Protein AF-A0A2S1KUB0-F1 (afdb_monomer_lite)

Structure (mmCIF, N/CA/C/O backbone):
data_AF-A0A2S1KUB0-F1
#
_entry.id   AF-A0A2S1KUB0-F1
#
loop_
_atom_site.group_PDB
_atom_site.id
_atom_site.type_symbol
_atom_site.label_atom_id
_atom_site.label_alt_id
_atom_site.label_comp_id
_atom_site.label_asym_id
_atom_site.label_entity_id
_atom_site.label_seq_id
_atom_site.pdbx_PDB_ins_code
_atom_site.Cartn_x
_atom_site.Cartn_y
_atom_site.Cartn_z
_atom_site.occupancy
_atom_site.B_iso_or_equiv
_atom_site.auth_seq_id
_atom_site.auth_comp_id
_atom_site.auth_asym_id
_atom_site.auth_atom_id
_atom_site.pdbx_PDB_model_num
ATOM 1 N N . MET A 1 1 ? -31.390 5.136 30.525 1.00 35.47 1 MET A N 1
ATOM 2 C CA . MET A 1 1 ? -30.114 4.472 30.186 1.00 35.47 1 MET A CA 1
ATOM 3 C C . MET A 1 1 ? -29.808 4.815 28.738 1.00 35.47 1 MET A C 1
ATOM 5 O O . MET A 1 1 ? -30.499 4.327 27.856 1.00 35.47 1 MET A O 1
ATOM 9 N N . ASN A 1 2 ? -28.886 5.749 28.501 1.00 28.28 2 ASN A N 1
ATOM 10 C CA . ASN A 1 2 ? -28.534 6.190 27.151 1.00 28.28 2 ASN A CA 1
ATOM 11 C C . ASN A 1 2 ? -27.500 5.224 26.575 1.00 28.28 2 ASN A C 1
ATOM 13 O O . ASN A 1 2 ? -26.347 5.232 26.994 1.00 28.28 2 ASN A O 1
ATOM 17 N N . VAL A 1 3 ? -27.923 4.382 25.636 1.00 35.56 3 VAL A N 1
ATOM 18 C CA . VAL A 1 3 ? -27.016 3.568 24.825 1.00 35.56 3 VAL A CA 1
ATOM 19 C C . VAL A 1 3 ? -26.633 4.373 23.585 1.00 35.56 3 VAL A C 1
ATOM 21 O O . VAL A 1 3 ? -27.366 4.427 22.602 1.00 35.56 3 VAL A O 1
ATOM 24 N N . GLN A 1 4 ? -25.490 5.054 23.649 1.00 37.59 4 GLN A N 1
ATOM 25 C CA . GLN A 1 4 ? -24.856 5.631 22.465 1.00 37.59 4 GLN A CA 1
ATOM 26 C C . GLN A 1 4 ? -24.210 4.481 21.687 1.00 37.59 4 GLN A C 1
ATOM 28 O O . GLN A 1 4 ? -23.116 4.028 22.017 1.00 37.59 4 GLN A O 1
ATOM 33 N N . ASN A 1 5 ? -24.897 3.978 20.662 1.00 37.19 5 ASN A N 1
ATOM 34 C CA . ASN A 1 5 ? -24.285 3.092 19.678 1.00 37.19 5 ASN A CA 1
ATOM 35 C C . ASN A 1 5 ? -23.343 3.924 18.800 1.00 37.19 5 ASN A C 1
ATOM 37 O O . ASN A 1 5 ? -23.714 4.356 17.710 1.00 37.19 5 ASN A O 1
ATOM 41 N N . ALA A 1 6 ? -22.117 4.150 19.269 1.00 37.59 6 ALA A N 1
ATOM 42 C CA . ALA A 1 6 ? -21.045 4.632 18.415 1.00 37.59 6 ALA A CA 1
ATOM 43 C C . ALA A 1 6 ? -20.702 3.512 17.421 1.00 37.59 6 ALA A C 1
ATOM 45 O O . ALA A 1 6 ? -19.893 2.628 17.700 1.00 37.59 6 ALA A O 1
ATOM 46 N N . ARG A 1 7 ? -21.356 3.509 16.254 1.00 46.12 7 ARG A N 1
ATOM 47 C CA . ARG A 1 7 ? -20.936 2.705 15.102 1.00 46.12 7 ARG A CA 1
ATOM 48 C C . ARG A 1 7 ? -19.579 3.240 14.633 1.00 46.12 7 ARG A C 1
ATOM 50 O O . ARG A 1 7 ? -19.518 4.056 13.716 1.00 46.12 7 ARG A O 1
ATOM 57 N N . ARG A 1 8 ? -18.487 2.813 15.278 1.00 47.09 8 ARG A N 1
ATOM 58 C CA . ARG A 1 8 ? -17.132 2.997 14.743 1.00 47.09 8 ARG A CA 1
ATOM 59 C C . ARG A 1 8 ? -17.132 2.284 13.392 1.00 47.09 8 ARG A C 1
ATOM 61 O O . ARG A 1 8 ? -17.347 1.074 13.342 1.00 47.09 8 ARG A O 1
ATOM 68 N N . HIS A 1 9 ? -17.046 3.050 12.307 1.00 48.62 9 HIS A N 1
ATOM 69 C CA . HIS A 1 9 ? -17.036 2.518 10.951 1.00 48.62 9 HIS A CA 1
ATOM 70 C C . HIS A 1 9 ? -15.951 1.444 10.880 1.00 48.62 9 HIS A C 1
ATOM 72 O O . HIS A 1 9 ? -14.787 1.724 11.152 1.00 48.62 9 HIS A O 1
ATOM 78 N N . ARG A 1 10 ? -16.331 0.200 10.580 1.00 58.12 10 ARG A N 1
ATOM 79 C CA . ARG A 1 10 ? -15.375 -0.881 10.330 1.00 58.12 10 ARG A CA 1
ATOM 80 C C . ARG A 1 10 ? -14.766 -0.623 8.949 1.00 58.12 10 ARG A C 1
ATOM 82 O O . ARG A 1 10 ? -15.203 -1.202 7.961 1.00 58.12 10 ARG A O 1
ATOM 89 N N . GLN A 1 11 ? -13.847 0.333 8.876 1.00 71.25 11 GLN A N 1
ATOM 90 C CA . GLN A 1 11 ? -12.994 0.509 7.710 1.00 71.25 11 GLN A CA 1
ATOM 91 C C . GLN A 1 11 ? -12.024 -0.673 7.708 1.00 71.25 11 GLN A C 1
ATOM 93 O O . GLN A 1 11 ? -11.355 -0.940 8.706 1.00 71.25 11 GLN A O 1
ATOM 98 N N . VAL A 1 12 ? -12.073 -1.462 6.641 1.00 82.31 12 VAL A N 1
ATOM 99 C CA . VAL A 1 12 ? -11.122 -2.542 6.395 1.00 82.31 12 VAL A CA 1
ATOM 100 C C . VAL A 1 12 ? -10.131 -1.987 5.386 1.00 82.31 12 VAL A C 1
ATOM 102 O O . VAL A 1 12 ? -10.551 -1.482 4.345 1.00 82.31 12 VAL A O 1
ATOM 105 N N . THR A 1 13 ? -8.848 -2.081 5.716 1.00 88.00 13 THR A N 1
ATOM 106 C CA . THR A 1 13 ? -7.747 -1.672 4.846 1.00 88.00 13 THR A CA 1
ATOM 107 C C . THR A 1 13 ? -6.812 -2.863 4.696 1.00 88.00 13 THR A C 1
ATOM 109 O O . THR A 1 13 ? -6.382 -3.451 5.692 1.00 88.00 13 THR A O 1
ATOM 112 N N . TYR A 1 14 ? -6.519 -3.246 3.458 1.00 91.38 14 TYR A N 1
ATOM 113 C CA . TYR A 1 14 ? -5.540 -4.284 3.159 1.00 91.38 14 TYR A CA 1
ATOM 114 C C . TYR A 1 14 ? -4.155 -3.661 3.091 1.00 91.38 14 TYR A C 1
ATOM 116 O O . TYR A 1 14 ? -3.919 -2.760 2.290 1.00 91.38 14 TYR A O 1
ATOM 124 N N . ILE A 1 15 ? -3.245 -4.153 3.924 1.00 90.38 15 ILE A N 1
ATOM 125 C CA . ILE A 1 15 ? -1.879 -3.644 4.006 1.00 90.38 15 ILE A CA 1
ATOM 126 C C . ILE A 1 15 ? -0.923 -4.756 3.595 1.00 90.38 15 ILE A C 1
ATOM 128 O O . ILE A 1 15 ? -0.963 -5.849 4.161 1.00 90.38 15 ILE A O 1
ATOM 132 N N . GLN A 1 16 ? -0.054 -4.459 2.636 1.00 90.31 16 GLN A N 1
ATOM 133 C CA . GLN A 1 16 ? 1.089 -5.294 2.280 1.00 90.31 16 GLN A CA 1
ATOM 134 C C . GLN A 1 16 ? 2.372 -4.573 2.689 1.00 90.31 16 GLN A C 1
ATOM 136 O O . GLN A 1 16 ? 2.470 -3.354 2.561 1.00 90.31 16 GLN A O 1
ATOM 141 N N . VAL A 1 17 ? 3.362 -5.321 3.174 1.00 89.69 17 VAL A N 1
ATOM 142 C CA . VAL A 1 17 ? 4.649 -4.766 3.610 1.00 89.69 17 VAL A CA 1
ATOM 143 C C . VAL A 1 17 ? 5.780 -5.480 2.882 1.00 89.69 17 VAL A C 1
ATOM 145 O O . VAL A 1 17 ? 5.827 -6.709 2.870 1.00 89.69 17 VAL A O 1
ATOM 148 N N . THR A 1 18 ? 6.705 -4.723 2.295 1.00 87.00 18 THR A N 1
ATOM 149 C CA . THR A 1 18 ? 7.894 -5.261 1.618 1.00 87.00 18 THR A CA 1
ATOM 150 C C . THR A 1 18 ? 9.142 -4.427 1.920 1.00 87.00 18 THR A C 1
ATOM 152 O O . THR A 1 18 ? 9.059 -3.282 2.351 1.00 87.00 18 THR A O 1
ATOM 155 N N . TYR A 1 19 ? 10.330 -4.996 1.715 1.00 86.56 19 TYR A N 1
ATOM 156 C CA . TYR A 1 19 ? 11.586 -4.246 1.825 1.00 86.56 19 TYR A CA 1
ATOM 157 C C . TYR A 1 19 ? 11.834 -3.371 0.589 1.00 86.56 19 TYR A C 1
ATOM 159 O O . TYR A 1 19 ? 12.252 -2.223 0.716 1.00 86.56 19 TYR A O 1
ATOM 167 N N . GLN A 1 20 ? 11.583 -3.923 -0.600 1.00 83.25 20 GLN A N 1
ATOM 168 C CA . GLN A 1 20 ? 11.779 -3.259 -1.886 1.00 83.25 20 GLN A CA 1
ATOM 169 C C . GLN A 1 20 ? 10.808 -3.829 -2.919 1.00 83.25 20 GLN A C 1
ATOM 171 O O . GLN A 1 20 ? 10.476 -5.018 -2.878 1.00 83.25 20 GLN A O 1
ATOM 176 N N . ILE A 1 21 ? 10.404 -2.999 -3.876 1.00 78.69 21 ILE A N 1
ATOM 177 C CA . ILE A 1 21 ? 9.615 -3.440 -5.026 1.00 78.69 21 ILE A CA 1
ATOM 178 C C . ILE A 1 21 ? 10.596 -3.851 -6.131 1.00 78.69 21 ILE A C 1
ATOM 180 O O . ILE A 1 21 ? 11.439 -3.043 -6.520 1.00 78.69 21 ILE A O 1
ATOM 184 N N . PRO A 1 22 ? 10.553 -5.102 -6.612 1.00 75.50 22 PRO A N 1
ATOM 185 C CA . PRO A 1 22 ? 11.431 -5.536 -7.690 1.00 75.50 22 PRO A CA 1
ATOM 186 C C . PRO A 1 22 ? 11.099 -4.803 -9.000 1.00 75.50 22 PRO A C 1
ATOM 188 O O . PRO A 1 22 ? 9.959 -4.827 -9.445 1.00 75.50 22 PRO A O 1
ATOM 191 N N . GLU A 1 23 ? 12.104 -4.225 -9.666 1.00 72.38 23 GLU A N 1
ATOM 192 C CA . GLU A 1 23 ? 11.923 -3.436 -10.906 1.00 72.38 23 GLU A CA 1
ATOM 193 C C . GLU A 1 23 ? 11.251 -4.214 -12.051 1.00 72.38 23 GLU A C 1
ATOM 195 O O . GLU A 1 23 ? 10.593 -3.629 -12.903 1.00 72.38 23 GLU A O 1
ATOM 200 N N . ASN A 1 24 ? 11.395 -5.543 -12.061 1.00 73.69 24 ASN A N 1
ATOM 201 C CA . ASN A 1 24 ? 10.896 -6.421 -13.123 1.00 73.69 24 ASN A CA 1
ATOM 202 C C . ASN A 1 24 ? 9.782 -7.367 -12.648 1.00 73.69 24 ASN A C 1
ATOM 204 O O . ASN A 1 24 ? 9.591 -8.434 -13.233 1.00 73.69 24 ASN A O 1
ATOM 208 N N . SER A 1 25 ? 9.101 -7.053 -11.544 1.00 73.62 25 SER A N 1
ATOM 209 C CA . SER A 1 25 ? 8.053 -7.926 -11.019 1.00 73.62 25 SER A CA 1
ATOM 210 C C . SER A 1 25 ? 6.979 -7.156 -10.259 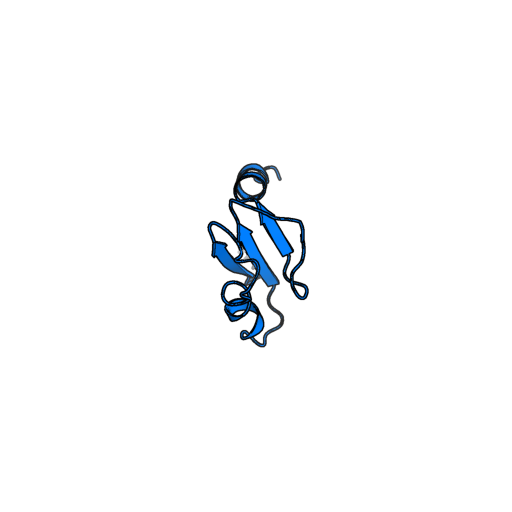1.00 73.62 25 SER A C 1
ATOM 212 O O . SER A 1 25 ? 7.262 -6.351 -9.379 1.00 73.62 25 SER A O 1
ATOM 214 N N . THR A 1 26 ? 5.725 -7.476 -10.562 1.00 72.94 26 THR A N 1
ATOM 215 C CA . THR A 1 26 ? 4.531 -6.950 -9.890 1.00 72.94 26 THR A CA 1
ATOM 216 C C . THR A 1 26 ? 4.082 -7.836 -8.729 1.00 72.94 26 THR A C 1
ATOM 218 O O . THR A 1 26 ? 3.087 -7.546 -8.077 1.00 72.94 26 THR A O 1
ATOM 221 N N . ARG A 1 27 ? 4.830 -8.903 -8.404 1.00 73.69 27 ARG A N 1
ATOM 222 C CA . ARG A 1 27 ? 4.429 -9.915 -7.408 1.00 73.69 27 ARG A CA 1
ATOM 223 C C . ARG A 1 27 ? 4.016 -9.320 -6.057 1.00 73.69 27 ARG A C 1
ATOM 225 O O . ARG A 1 27 ? 3.149 -9.868 -5.383 1.00 73.69 27 ARG A O 1
ATOM 232 N N . GLU A 1 28 ? 4.652 -8.225 -5.651 1.00 70.06 28 GLU A N 1
ATOM 233 C CA . GLU A 1 28 ? 4.390 -7.583 -4.361 1.00 70.06 28 GLU A CA 1
ATOM 234 C C . GLU A 1 28 ? 3.111 -6.719 -4.363 1.00 70.06 28 GLU A C 1
ATOM 236 O O . GLU A 1 28 ? 2.555 -6.476 -3.296 1.00 70.06 28 GLU A O 1
ATOM 241 N N . THR A 1 29 ? 2.597 -6.314 -5.531 1.00 71.31 29 THR A N 1
ATOM 242 C CA . THR A 1 29 ? 1.337 -5.558 -5.696 1.00 71.31 29 THR A CA 1
ATOM 243 C C . THR A 1 29 ? 0.183 -6.413 -6.226 1.00 71.31 29 THR A C 1
ATOM 245 O O . THR A 1 29 ? -0.972 -6.155 -5.882 1.00 71.31 29 THR A O 1
ATOM 248 N N . ASP A 1 30 ? 0.467 -7.489 -6.965 1.00 81.25 30 ASP A N 1
ATOM 249 C CA . ASP A 1 30 ? -0.532 -8.396 -7.553 1.00 81.25 30 ASP A CA 1
ATOM 250 C C . ASP A 1 30 ? -1.493 -8.975 -6.506 1.00 81.25 30 ASP A C 1
ATOM 252 O O . ASP A 1 30 ? -2.687 -9.133 -6.758 1.00 81.25 30 ASP A O 1
ATOM 256 N N . ASN A 1 31 ? -0.994 -9.275 -5.304 1.00 82.25 31 ASN A N 1
ATOM 257 C CA . ASN A 1 31 ? -1.821 -9.801 -4.217 1.00 82.25 31 ASN A CA 1
ATOM 258 C C . ASN A 1 31 ? -2.938 -8.830 -3.818 1.00 82.25 31 ASN A C 1
ATOM 260 O O . ASN A 1 31 ? -4.057 -9.265 -3.555 1.00 82.25 31 ASN A O 1
ATOM 264 N N . LEU A 1 32 ? -2.646 -7.527 -3.797 1.00 84.88 32 LEU A N 1
ATOM 265 C CA . LEU A 1 32 ? -3.628 -6.496 -3.471 1.00 84.88 32 LEU A CA 1
ATOM 266 C C . LEU A 1 32 ? -4.612 -6.286 -4.629 1.00 84.88 32 LEU A C 1
ATOM 268 O O . LEU A 1 32 ? -5.811 -6.151 -4.392 1.00 84.88 32 LEU A O 1
ATOM 272 N N . LEU A 1 33 ? -4.133 -6.332 -5.875 1.00 84.50 33 LEU A N 1
ATOM 273 C CA . LEU A 1 33 ? -4.966 -6.188 -7.076 1.00 84.50 33 LEU A CA 1
ATOM 274 C C . LEU A 1 33 ? -5.931 -7.366 -7.291 1.00 84.50 33 LEU A C 1
ATOM 276 O O . LEU A 1 33 ? -7.029 -7.187 -7.821 1.00 84.50 33 LEU A O 1
ATOM 280 N N . HIS A 1 34 ? -5.567 -8.575 -6.855 1.00 86.31 34 HIS A N 1
ATOM 281 C CA . HIS A 1 34 ? -6.446 -9.746 -6.936 1.00 86.31 34 HIS A CA 1
ATOM 282 C C . HIS A 1 34 ? -7.652 -9.684 -5.985 1.00 86.31 34 HIS A C 1
ATOM 284 O O . HIS A 1 34 ? -8.631 -10.411 -6.193 1.00 86.31 34 HIS A O 1
ATOM 290 N N . ILE A 1 35 ? -7.621 -8.821 -4.967 1.00 86.56 35 ILE A N 1
ATOM 291 C CA . ILE A 1 35 ? -8.729 -8.635 -4.028 1.00 86.56 35 ILE A CA 1
ATOM 292 C C . ILE A 1 35 ? -9.777 -7.715 -4.671 1.00 86.56 35 ILE A C 1
ATOM 294 O O . ILE A 1 35 ? -9.649 -6.491 -4.693 1.00 86.56 35 ILE A O 1
ATOM 298 N N . ARG A 1 36 ? -10.839 -8.326 -5.210 1.00 85.00 36 ARG A N 1
ATOM 299 C CA . ARG A 1 36 ? -11.920 -7.648 -5.951 1.00 85.00 36 ARG A CA 1
ATOM 300 C C . ARG A 1 36 ? -13.010 -7.090 -5.036 1.00 85.00 36 ARG A C 1
ATOM 302 O O . ARG A 1 36 ? -14.177 -7.463 -5.143 1.00 85.00 36 ARG A O 1
ATOM 309 N N . ASP A 1 37 ? -12.626 -6.194 -4.146 1.00 85.81 37 ASP A N 1
ATOM 310 C CA . ASP A 1 37 ? -13.546 -5.407 -3.333 1.00 85.81 37 ASP A CA 1
ATOM 311 C C . ASP A 1 37 ? -13.196 -3.917 -3.388 1.00 85.81 37 ASP A C 1
ATOM 313 O O . ASP A 1 37 ? -12.196 -3.507 -3.980 1.00 85.81 37 ASP A O 1
ATOM 317 N N . ASN A 1 38 ? -14.047 -3.106 -2.764 1.00 84.50 38 ASN A N 1
ATOM 318 C CA . ASN A 1 38 ? -13.880 -1.659 -2.700 1.00 84.50 38 ASN A CA 1
ATOM 319 C C . ASN A 1 38 ? -13.264 -1.193 -1.370 1.00 84.50 38 ASN A C 1
ATOM 321 O O . ASN A 1 38 ? -13.472 -0.051 -0.963 1.00 84.50 38 ASN A O 1
ATOM 325 N N . TYR A 1 39 ? -12.581 -2.088 -0.651 1.00 89.31 39 TYR A N 1
ATOM 326 C CA . TYR A 1 39 ? -11.836 -1.705 0.541 1.00 89.31 39 TYR A CA 1
ATOM 327 C C . TYR A 1 39 ? -10.510 -1.063 0.149 1.00 89.31 39 TYR A C 1
ATOM 329 O O . TYR A 1 39 ? -9.938 -1.366 -0.906 1.00 89.31 39 TYR A O 1
ATOM 337 N N . GLU A 1 40 ? -10.043 -0.167 1.014 1.00 89.12 40 GLU A N 1
ATOM 338 C CA . GLU A 1 40 ? -8.792 0.556 0.833 1.00 89.12 40 GLU A CA 1
ATOM 339 C C . GLU A 1 40 ? -7.608 -0.417 0.834 1.00 89.12 40 GLU A C 1
ATOM 341 O O . GLU A 1 40 ? -7.613 -1.442 1.525 1.00 89.12 40 GLU A O 1
ATOM 346 N N . LYS A 1 41 ? -6.596 -0.111 0.026 1.00 91.06 41 LYS A N 1
ATOM 347 C CA . LYS A 1 41 ? -5.402 -0.935 -0.157 1.00 91.06 41 LYS A CA 1
ATOM 348 C C . LYS A 1 41 ? -4.187 -0.035 0.001 1.00 91.06 41 LYS A C 1
ATOM 350 O O . LYS A 1 41 ? -4.204 1.084 -0.494 1.00 91.06 41 LYS A O 1
ATOM 355 N N . LEU A 1 42 ? -3.158 -0.520 0.685 1.00 89.88 42 LEU A N 1
ATOM 356 C CA . LEU A 1 42 ? -1.943 0.230 0.986 1.00 89.88 42 LEU A CA 1
ATOM 357 C C . LEU A 1 42 ? -0.720 -0.682 0.875 1.00 89.88 42 LEU A C 1
ATOM 359 O O . LEU A 1 42 ? -0.712 -1.793 1.414 1.00 89.88 42 LEU A O 1
ATOM 363 N N . LEU A 1 43 ? 0.334 -0.192 0.226 1.00 89.50 43 LEU A N 1
ATOM 364 C CA . LEU A 1 43 ? 1.641 -0.837 0.216 1.00 89.50 43 LEU A CA 1
ATOM 365 C C .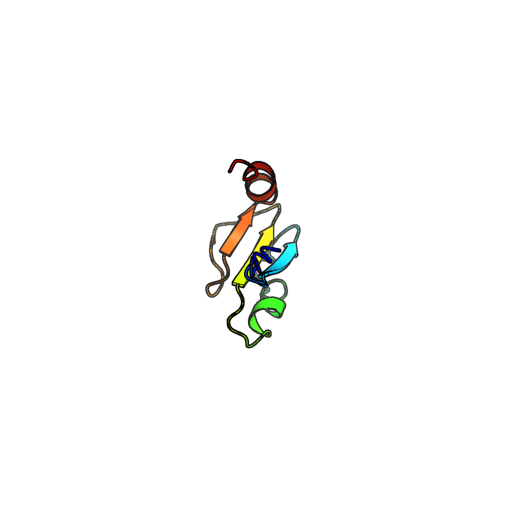 LEU A 1 43 ? 2.629 -0.025 1.058 1.00 89.50 43 LEU A C 1
ATOM 367 O O . LEU A 1 43 ? 2.836 1.163 0.824 1.00 89.50 43 LEU A O 1
ATOM 371 N N . ILE A 1 44 ? 3.279 -0.683 2.012 1.00 90.00 44 ILE A N 1
ATOM 372 C CA . ILE A 1 44 ? 4.345 -0.097 2.825 1.00 90.00 44 ILE A CA 1
ATOM 373 C C . ILE A 1 44 ? 5.682 -0.685 2.375 1.00 90.00 44 ILE A C 1
ATOM 375 O O . ILE A 1 44 ? 5.838 -1.907 2.307 1.00 90.00 44 ILE A O 1
ATOM 379 N N . THR A 1 45 ? 6.660 0.173 2.085 1.00 88.75 45 THR A N 1
ATOM 380 C CA . THR A 1 45 ? 8.009 -0.248 1.677 1.00 88.75 45 THR A CA 1
ATOM 381 C C . THR A 1 45 ? 9.108 0.472 2.456 1.00 88.75 45 THR A C 1
ATOM 383 O O . THR A 1 45 ? 8.931 1.610 2.880 1.00 88.75 45 THR A O 1
ATOM 386 N N . GLN A 1 46 ? 10.265 -0.164 2.657 1.00 86.75 46 GLN A N 1
ATOM 387 C CA . GLN A 1 46 ? 11.435 0.516 3.229 1.00 86.75 46 GLN A CA 1
ATOM 388 C C . GLN A 1 46 ? 12.243 1.260 2.162 1.00 86.75 46 GLN A C 1
ATOM 390 O O . GLN A 1 46 ? 12.677 2.389 2.390 1.00 86.75 46 GLN A O 1
ATOM 395 N N . ASN A 1 47 ? 12.452 0.628 1.009 1.00 77.19 47 ASN A N 1
ATOM 396 C CA . ASN A 1 47 ? 13.186 1.192 -0.110 1.00 77.19 47 ASN A CA 1
ATOM 397 C C . ASN A 1 47 ? 12.213 1.478 -1.251 1.00 77.19 47 ASN A C 1
ATOM 399 O O . ASN A 1 47 ? 11.533 0.580 -1.757 1.00 77.19 47 ASN A O 1
ATOM 403 N N . TYR A 1 48 ? 12.116 2.747 -1.617 1.00 67.38 48 TYR A N 1
ATOM 404 C CA . TYR A 1 48 ? 11.158 3.228 -2.589 1.00 67.38 48 TYR A CA 1
ATOM 405 C C . TYR A 1 48 ? 11.903 3.873 -3.757 1.00 67.38 48 TYR A C 1
ATOM 407 O O . TYR A 1 48 ? 12.606 4.869 -3.588 1.00 67.38 48 TYR A O 1
ATOM 415 N N . PHE A 1 49 ? 11.730 3.306 -4.949 1.00 61.12 49 PHE A N 1
ATOM 416 C CA . PHE A 1 49 ? 12.215 3.877 -6.200 1.00 61.12 49 PHE A CA 1
ATOM 417 C C . PHE A 1 49 ? 11.023 4.445 -6.985 1.00 61.12 49 PHE A C 1
ATOM 419 O O . PHE A 1 49 ? 10.378 3.757 -7.767 1.00 61.12 49 PHE A O 1
ATOM 426 N N . GLY A 1 50 ? 10.724 5.722 -6.752 1.00 60.16 50 GLY A N 1
ATOM 427 C CA . GLY A 1 50 ? 10.121 6.613 -7.749 1.00 60.16 50 GLY A CA 1
ATOM 428 C C . GLY A 1 50 ? 8.598 6.637 -7.964 1.00 60.16 50 GLY A C 1
ATOM 429 O O . GLY A 1 50 ? 8.135 7.683 -8.407 1.00 60.16 50 GLY A O 1
ATOM 430 N N . ASN A 1 51 ? 7.806 5.599 -7.655 1.00 61.78 51 ASN A N 1
ATOM 431 C CA . ASN A 1 51 ? 6.368 5.585 -8.018 1.00 61.78 51 ASN A CA 1
ATOM 432 C C . ASN A 1 51 ? 5.401 5.528 -6.820 1.00 61.78 51 ASN A C 1
ATOM 434 O O . ASN A 1 51 ? 5.304 4.480 -6.187 1.00 61.78 51 ASN A O 1
ATOM 438 N N . PRO A 1 52 ? 4.694 6.632 -6.466 1.00 71.69 52 PRO A N 1
ATOM 439 C CA . PRO A 1 52 ? 3.988 6.764 -5.169 1.00 71.69 52 PRO A CA 1
ATOM 440 C C . PRO A 1 52 ? 2.629 6.081 -5.181 1.00 71.69 52 PRO A C 1
ATOM 442 O O . PRO A 1 52 ? 1.923 6.045 -4.178 1.00 71.69 52 PRO A O 1
ATOM 445 N N . ASP A 1 53 ? 2.297 5.548 -6.343 1.00 81.62 53 ASP A N 1
ATOM 446 C CA . ASP A 1 53 ? 1.074 4.882 -6.680 1.00 81.62 53 ASP A CA 1
ATOM 447 C C . ASP A 1 53 ? 1.429 3.777 -7.675 1.00 81.62 53 ASP A C 1
ATOM 449 O O . ASP A 1 53 ? 2.191 4.003 -8.624 1.00 81.62 53 ASP A O 1
ATOM 453 N N . ILE A 1 54 ? 0.916 2.577 -7.424 1.00 83.56 54 ILE A N 1
ATOM 454 C CA . ILE A 1 54 ? 0.976 1.461 -8.364 1.00 83.56 54 ILE A CA 1
ATOM 455 C C . ILE A 1 54 ? -0.455 0.980 -8.558 1.00 83.56 54 ILE A C 1
ATOM 457 O O . ILE A 1 54 ? -1.054 0.434 -7.635 1.00 83.56 54 ILE A O 1
ATOM 461 N N . ASP A 1 55 ? -1.002 1.205 -9.753 1.00 85.44 55 ASP A N 1
ATOM 462 C CA . ASP A 1 55 ? -2.365 0.814 -10.126 1.00 85.44 55 ASP A CA 1
ATOM 463 C C . ASP A 1 55 ? -3.447 1.324 -9.147 1.00 85.44 55 ASP A C 1
ATOM 465 O O . ASP A 1 55 ? -4.421 0.627 -8.852 1.00 85.44 55 ASP A O 1
ATOM 469 N N . GLY A 1 56 ? -3.289 2.548 -8.627 1.00 84.06 56 GLY A N 1
ATOM 470 C CA . GLY A 1 56 ? -4.213 3.148 -7.660 1.00 84.06 56 GLY A CA 1
ATOM 471 C C . GLY A 1 56 ? -4.001 2.696 -6.211 1.00 84.06 56 GLY A C 1
ATOM 472 O O . GLY A 1 56 ? -4.826 3.014 -5.352 1.00 84.06 56 GLY A O 1
ATOM 473 N N . ILE A 1 57 ? -2.943 1.925 -5.935 1.00 88.56 57 ILE A N 1
ATOM 474 C CA . ILE A 1 57 ? -2.525 1.542 -4.585 1.00 88.56 57 ILE A CA 1
ATOM 475 C C . ILE A 1 57 ? -1.432 2.517 -4.131 1.00 88.56 57 ILE A C 1
ATOM 477 O O . ILE A 1 57 ? -0.331 2.490 -4.693 1.00 88.56 57 ILE A O 1
ATOM 481 N N . PRO A 1 58 ? -1.681 3.327 -3.085 1.00 89.50 58 PRO A N 1
ATOM 482 C CA . PRO A 1 58 ? -0.667 4.187 -2.499 1.00 89.50 58 PRO A CA 1
ATOM 483 C C . PRO A 1 58 ? 0.519 3.376 -1.977 1.00 89.50 58 PRO A C 1
ATOM 485 O O . PRO A 1 58 ? 0.349 2.347 -1.313 1.00 89.50 58 PRO A O 1
ATOM 488 N N . VAL A 1 59 ? 1.723 3.877 -2.242 1.00 89.12 59 VAL A N 1
ATOM 489 C CA . VAL A 1 59 ? 2.977 3.303 -1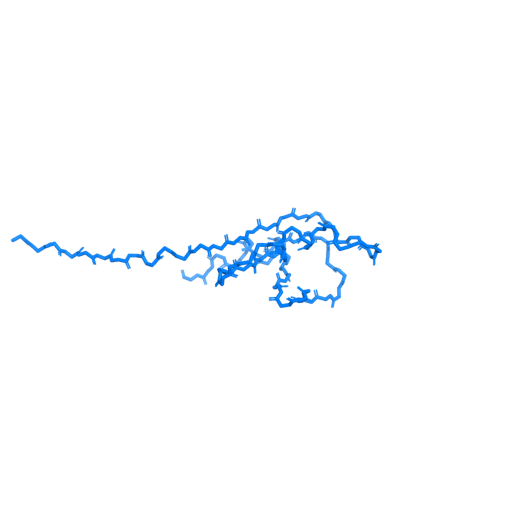.752 1.00 89.12 59 VAL A CA 1
ATOM 490 C C . VAL A 1 59 ? 3.628 4.285 -0.784 1.00 89.12 59 VAL A C 1
ATOM 492 O O . VAL A 1 59 ? 4.007 5.388 -1.174 1.00 89.12 59 VAL A O 1
ATOM 495 N N . ILE A 1 60 ? 3.769 3.884 0.480 1.00 88.31 60 ILE A N 1
ATOM 496 C CA . ILE A 1 60 ? 4.275 4.739 1.563 1.00 88.31 60 ILE A CA 1
ATOM 497 C C . ILE A 1 60 ? 5.568 4.153 2.138 1.00 88.31 60 ILE A C 1
ATOM 499 O O . ILE A 1 60 ? 5.718 2.933 2.260 1.00 88.31 60 ILE A O 1
ATOM 503 N N . ASN A 1 61 ? 6.518 5.019 2.505 1.00 88.94 61 ASN A N 1
ATOM 504 C CA . ASN A 1 61 ? 7.705 4.580 3.225 1.00 88.94 61 ASN A CA 1
ATOM 505 C C . ASN A 1 61 ? 7.349 4.151 4.657 1.00 88.94 61 ASN A C 1
ATOM 507 O O . ASN A 1 61 ? 6.584 4.829 5.338 1.00 88.94 61 ASN A O 1
ATOM 511 N N . ILE A 1 62 ? 7.944 3.069 5.162 1.00 88.50 62 ILE A N 1
ATOM 512 C CA . ILE A 1 62 ? 7.696 2.609 6.536 1.00 88.50 62 ILE A CA 1
ATOM 513 C C . ILE A 1 62 ? 7.996 3.681 7.595 1.00 88.50 62 ILE A C 1
ATOM 515 O O . ILE A 1 62 ? 7.288 3.756 8.594 1.00 88.50 62 ILE A O 1
ATOM 519 N N . ILE A 1 63 ? 9.004 4.531 7.379 1.00 88.19 63 ILE A N 1
ATOM 520 C CA . ILE A 1 63 ? 9.325 5.628 8.297 1.00 88.19 63 ILE A CA 1
ATOM 521 C C . ILE A 1 63 ? 8.219 6.681 8.271 1.00 88.19 63 ILE A C 1
ATOM 523 O O . ILE A 1 63 ? 7.729 7.064 9.329 1.00 88.19 63 ILE A O 1
ATOM 527 N N . ASP A 1 64 ? 7.774 7.0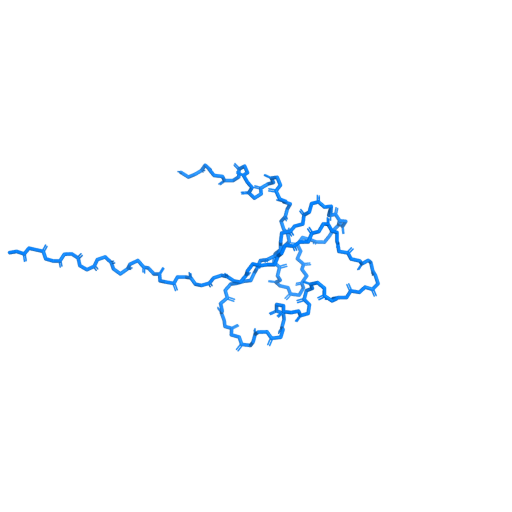88 7.081 1.00 86.81 64 ASP A N 1
ATOM 528 C CA . ASP A 1 64 ? 6.687 8.060 6.932 1.00 86.81 64 ASP A CA 1
ATOM 529 C C . ASP A 1 64 ? 5.377 7.537 7.529 1.00 86.81 64 ASP A C 1
ATOM 531 O O . ASP A 1 64 ? 4.628 8.304 8.125 1.00 86.81 64 ASP A O 1
ATOM 535 N N . TRP A 1 65 ? 5.114 6.231 7.414 1.00 87.69 65 TRP A N 1
ATOM 536 C CA . TRP A 1 65 ? 3.947 5.582 8.012 1.00 87.69 65 TRP A C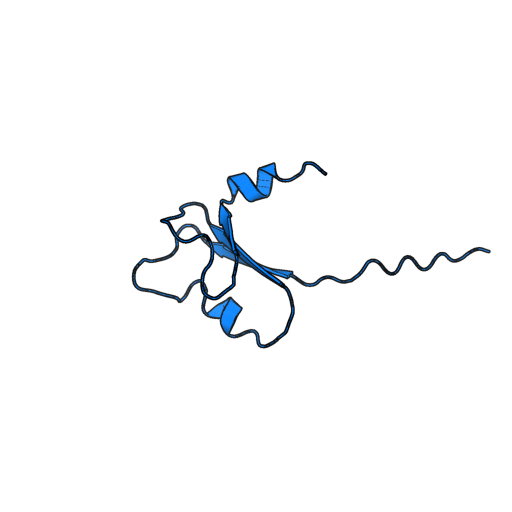A 1
ATOM 537 C C . TRP A 1 65 ? 4.012 5.565 9.545 1.00 87.69 65 TRP A C 1
ATOM 539 O O . TRP A 1 65 ? 3.029 5.899 10.198 1.00 87.69 65 TRP A O 1
ATOM 549 N N . LEU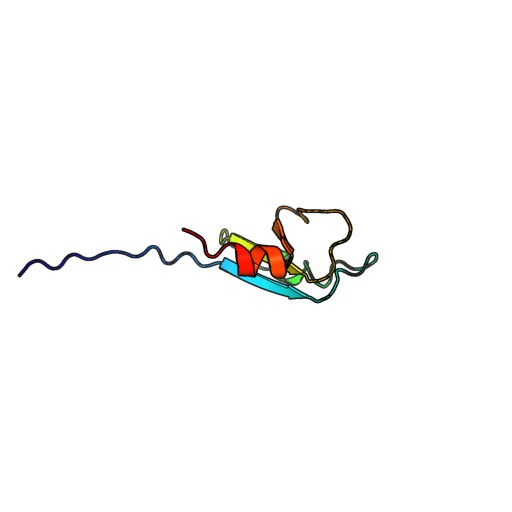 A 1 66 ? 5.171 5.228 10.125 1.00 88.12 66 LEU A N 1
ATOM 550 C CA . LEU A 1 66 ? 5.366 5.194 11.581 1.00 88.12 66 LEU A CA 1
ATOM 551 C C . LEU A 1 66 ? 5.359 6.589 12.219 1.00 88.12 66 LEU A C 1
ATOM 553 O O . LEU A 1 66 ? 4.935 6.744 13.359 1.00 88.12 66 LEU A O 1
ATOM 557 N N . VAL A 1 67 ? 5.863 7.603 11.512 1.00 86.62 67 VAL A N 1
ATOM 558 C CA . VAL A 1 67 ? 5.973 8.979 12.030 1.00 86.62 67 VAL A CA 1
ATOM 559 C C . VAL A 1 67 ? 4.677 9.776 11.821 1.00 86.62 67 VAL A C 1
ATOM 561 O O . VAL A 1 67 ? 4.464 10.784 12.495 1.00 86.62 67 VAL A O 1
ATOM 564 N N . ASN A 1 68 ? 3.767 9.298 10.963 1.00 78.12 68 ASN A N 1
ATOM 565 C CA . ASN A 1 68 ? 2.434 9.883 10.773 1.00 78.12 68 ASN A CA 1
ATOM 566 C C . ASN A 1 68 ? 1.468 9.684 11.963 1.00 78.12 68 ASN A C 1
ATOM 568 O O . ASN A 1 68 ? 0.290 10.000 11.839 1.00 78.12 68 ASN A O 1
ATOM 572 N N . GLU A 1 69 ? 1.924 9.216 13.130 1.00 58.44 69 GLU A N 1
ATOM 573 C CA . GLU A 1 69 ? 1.112 9.135 14.359 1.00 58.44 69 GLU A CA 1
ATOM 574 C C . GLU A 1 69 ? 0.899 10.500 15.055 1.00 58.44 69 GLU A C 1
ATOM 576 O O . GLU A 1 69 ? 0.970 10.604 16.278 1.00 58.44 69 GLU A O 1
ATOM 581 N N . ASN A 1 70 ? 0.632 11.570 14.302 1.00 49.34 70 ASN A N 1
ATOM 582 C CA . ASN A 1 70 ? 0.231 12.855 14.882 1.00 49.34 70 ASN A CA 1
ATOM 583 C C . ASN A 1 70 ? -1.117 13.309 14.308 1.00 49.34 70 ASN A C 1
ATOM 585 O O . ASN A 1 70 ? -1.152 14.155 13.417 1.00 49.34 70 ASN A O 1
ATOM 589 N N . ASP A 1 71 ? -2.192 12.750 14.871 1.00 47.12 71 ASP A N 1
ATOM 590 C CA . ASP A 1 71 ? -3.532 13.354 14.947 1.00 47.12 71 ASP A CA 1
ATOM 591 C C . ASP A 1 71 ? -3.872 13.644 16.421 1.00 47.12 71 ASP A C 1
ATOM 593 O O . ASP A 1 71 ? -3.779 12.704 17.251 1.00 47.12 71 ASP A O 1
#

Organism: NCBI:txid137591

Secondary structure (DSSP, 8-state):
------------EEEEEEEE--TT--HHHHHHHT--SSSEEEEEEEE--S-SEETTEEEEEHHHHHHT---

Foldseek 3Di:
DDDPPPPPPPQDEAEFEDADDDPPDCVSVVVVVVPPDPGHYEYEYQDDDDDQDDPNHGYYYPVRVVVPPDD

Radius of gyration: 15.76 Å; chains: 1; bounding box: 43×23×43 Å

Sequence (71 aa):
MNVQNARRHRQVTYIQVTYQIPENSTRETDNLLHIRDNYEKLLITQNYFGNPDIDGIPVINIIDWLVNEND

pLDDT: mean 75.3, std 17.13, range [28.28, 91.38]